Protein AF-A0A968BYJ9-F1 (afdb_monomer_lite)

Seque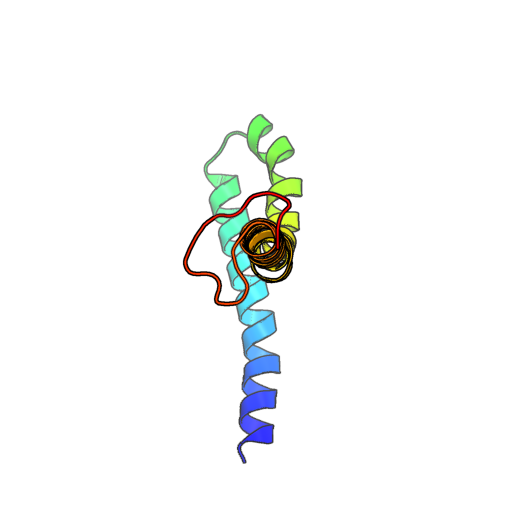nce (82 aa):
MERLLTALVVIVGVPAATVAYVAAVEWLMKRISYGLASKIRPWLWLAPALLLLAFYLIYPSFNTARISFMDADSTEYVGLDN

Radius of gyration: 20.76 Å; chains: 1; bounding box: 48×26×51 Å

Secondary structure (DSSP, 8-state):
-HHHHHHHHHHHHHHHHHHHHHHHHHHHHTTS-HHHHHHHHHHHHHHHHHHHHIIIIIHHHHHHHHHTTB-TTSSSB-TT--

Structure (mmCIF, N/CA/C/O backbone):
data_AF-A0A968BYJ9-F1
#
_entry.id   AF-A0A968BYJ9-F1
#
loop_
_atom_site.group_PDB
_atom_site.id
_atom_site.type_symbol
_atom_site.label_atom_id
_atom_site.label_alt_id
_atom_site.label_comp_id
_atom_site.label_asym_id
_atom_site.label_entity_id
_atom_site.label_seq_id
_atom_site.pdbx_PDB_ins_code
_atom_site.Cartn_x
_atom_site.Cartn_y
_atom_site.Cartn_z
_atom_site.occupancy
_atom_site.B_iso_or_equiv
_atom_sit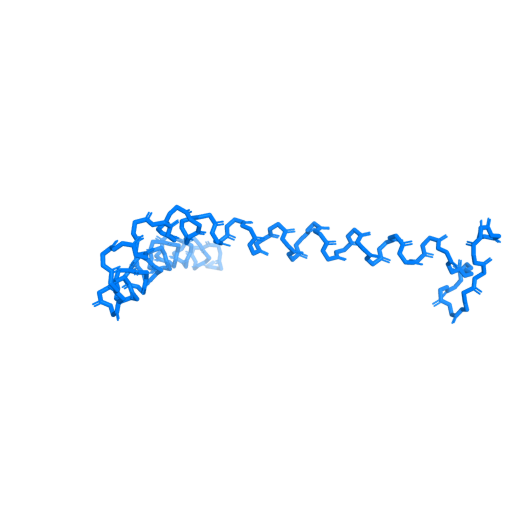e.auth_seq_id
_atom_site.auth_comp_id
_atom_site.au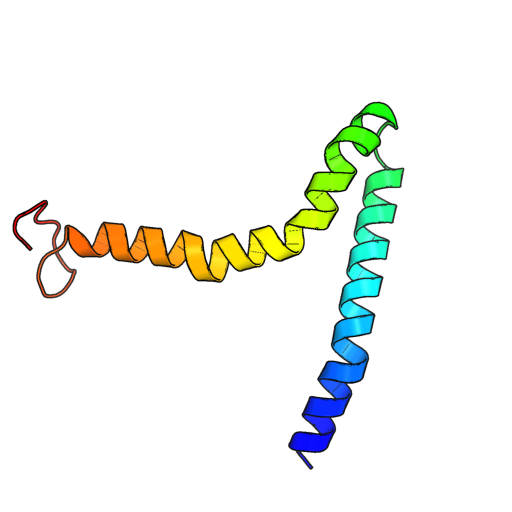th_asym_id
_atom_site.auth_atom_id
_atom_site.pdbx_PDB_model_num
ATOM 1 N N . MET A 1 1 ? -23.850 -17.968 -16.025 1.00 73.44 1 MET A N 1
ATOM 2 C CA . MET A 1 1 ? -23.617 -18.194 -14.580 1.00 73.44 1 MET A CA 1
ATOM 3 C C . MET A 1 1 ? -22.341 -17.525 -14.077 1.00 73.44 1 MET A C 1
ATOM 5 O O . MET A 1 1 ? -22.391 -16.933 -13.010 1.00 73.44 1 MET A O 1
ATOM 9 N N . GLU A 1 2 ? -21.247 -17.517 -14.846 1.00 89.56 2 GLU A N 1
ATOM 10 C CA . GLU A 1 2 ? -19.963 -16.918 -14.425 1.00 89.56 2 GLU A CA 1
ATOM 11 C C . GLU A 1 2 ? -20.061 -15.453 -13.974 1.00 89.56 2 GLU A C 1
ATOM 13 O O . GLU A 1 2 ? -19.599 -15.122 -12.892 1.00 89.56 2 GLU A O 1
ATOM 18 N N . ARG A 1 3 ? -20.767 -14.590 -14.719 1.00 94.69 3 ARG A N 1
ATOM 19 C CA . ARG A 1 3 ? -20.950 -13.174 -14.337 1.00 94.69 3 ARG A CA 1
ATOM 20 C C . ARG A 1 3 ? -21.648 -12.978 -12.986 1.00 94.69 3 ARG A C 1
ATOM 22 O O . ARG A 1 3 ? -21.298 -12.059 -12.255 1.00 94.69 3 ARG A O 1
ATOM 29 N N . LEU A 1 4 ? -22.624 -13.829 -12.656 1.00 94.44 4 LEU A N 1
ATOM 30 C CA . LEU A 1 4 ? -23.342 -13.764 -11.376 1.00 94.44 4 LEU A CA 1
ATOM 31 C C . LEU A 1 4 ? -22.445 -14.216 -10.224 1.00 94.44 4 LEU A C 1
ATOM 33 O O . LEU A 1 4 ? -22.473 -13.615 -9.155 1.00 94.44 4 LEU A O 1
ATOM 37 N N . LEU A 1 5 ? -21.614 -15.233 -10.465 1.00 94.19 5 LEU A N 1
ATOM 38 C CA . LEU A 1 5 ? -20.628 -15.697 -9.499 1.00 94.19 5 LEU A CA 1
ATOM 39 C C . LEU A 1 5 ? -19.562 -14.624 -9.253 1.00 94.19 5 LEU A C 1
ATOM 41 O O . LEU A 1 5 ? -19.308 -14.294 -8.100 1.00 94.19 5 LEU A O 1
ATOM 45 N N . THR A 1 6 ? -19.006 -14.008 -10.302 1.00 94.75 6 THR A N 1
ATOM 46 C CA . THR A 1 6 ? -18.063 -12.886 -10.161 1.00 94.75 6 THR A CA 1
ATOM 47 C C . THR A 1 6 ? -18.691 -11.716 -9.409 1.00 94.75 6 THR A C 1
ATOM 49 O O . THR A 1 6 ? -18.067 -11.174 -8.501 1.00 94.75 6 THR A O 1
ATOM 52 N N . ALA A 1 7 ? -19.930 -11.343 -9.740 1.00 94.94 7 ALA A N 1
ATOM 53 C CA . ALA A 1 7 ? -20.633 -10.274 -9.038 1.00 94.94 7 ALA A CA 1
ATOM 54 C C . ALA A 1 7 ? -20.793 -10.595 -7.546 1.00 94.94 7 ALA A C 1
ATOM 56 O O . ALA A 1 7 ? -20.469 -9.759 -6.710 1.00 94.94 7 ALA A O 1
ATOM 57 N N . LEU A 1 8 ? -21.212 -11.816 -7.203 1.00 96.75 8 LEU A N 1
ATOM 58 C CA . LEU A 1 8 ? -21.347 -12.253 -5.813 1.00 96.75 8 LEU A CA 1
ATOM 59 C C . LEU A 1 8 ? -19.998 -12.243 -5.081 1.00 96.75 8 LEU A C 1
ATOM 61 O O . LEU A 1 8 ? -19.913 -11.742 -3.961 1.00 96.75 8 LEU A O 1
ATOM 65 N N . VAL A 1 9 ? -18.934 -12.724 -5.731 1.00 96.62 9 VAL A N 1
ATOM 66 C CA . VAL A 1 9 ? -17.568 -12.697 -5.188 1.00 96.62 9 VAL A CA 1
ATOM 67 C C . VAL A 1 9 ? -17.117 -11.270 -4.904 1.00 96.62 9 VAL A C 1
ATOM 69 O O . VAL A 1 9 ? -16.546 -11.027 -3.850 1.00 96.62 9 VAL A O 1
ATOM 72 N N . VAL A 1 10 ? -17.384 -10.313 -5.790 1.00 96.62 10 VAL A N 1
ATOM 73 C CA . VAL A 1 10 ? -17.005 -8.910 -5.562 1.00 96.62 10 VAL A CA 1
ATOM 74 C C . VAL A 1 10 ? -17.856 -8.290 -4.454 1.00 96.62 10 VAL A C 1
ATOM 76 O O . VAL A 1 10 ? -17.311 -7.675 -3.538 1.00 96.62 10 VAL A O 1
ATOM 79 N N . ILE A 1 11 ? -19.175 -8.491 -4.503 1.00 97.50 11 ILE A N 1
ATOM 80 C CA . ILE A 1 11 ? -20.134 -7.928 -3.543 1.00 97.50 11 ILE A CA 1
ATOM 81 C C . ILE A 1 11 ? -19.847 -8.408 -2.121 1.00 97.50 11 ILE A C 1
ATOM 83 O O . ILE A 1 11 ? -20.000 -7.631 -1.188 1.00 97.50 11 ILE A O 1
ATOM 87 N N . VAL A 1 12 ? -19.429 -9.661 -1.938 1.00 97.62 12 VAL A N 1
ATOM 88 C CA . VAL A 1 12 ? -19.133 -10.217 -0.608 1.00 97.62 12 VAL A CA 1
ATOM 89 C C . VAL A 1 12 ? -17.652 -10.080 -0.262 1.00 97.62 12 VAL A C 1
ATOM 91 O O . VAL A 1 12 ? -17.301 -9.710 0.857 1.00 97.62 12 VAL A O 1
ATOM 94 N N . GLY A 1 13 ? -16.771 -10.349 -1.221 1.00 97.50 13 GLY A N 1
ATOM 95 C CA . GLY A 1 13 ? -15.328 -10.394 -1.021 1.00 97.50 13 GLY A CA 1
ATOM 96 C C . GLY A 1 13 ? -14.718 -9.031 -0.727 1.00 97.50 13 GLY A C 1
ATOM 97 O O . GLY A 1 13 ? -13.874 -8.941 0.160 1.00 97.50 13 GLY A O 1
ATOM 98 N N . VAL A 1 14 ? -15.160 -7.959 -1.395 1.00 95.94 14 VAL A N 1
ATOM 99 C CA . VAL A 1 14 ? -14.622 -6.610 -1.138 1.00 95.94 14 VAL A CA 1
ATOM 100 C C . VAL A 1 14 ? -14.984 -6.121 0.276 1.00 95.94 14 VAL A C 1
ATOM 102 O O . VAL A 1 14 ? -14.072 -5.701 1.001 1.00 95.94 14 VAL A O 1
ATOM 105 N N . PRO A 1 15 ? -16.246 -6.222 0.742 1.00 97.81 15 PRO A N 1
ATOM 106 C CA . PRO A 1 15 ? -16.585 -5.924 2.133 1.00 97.81 15 PRO A CA 1
ATOM 107 C C . PRO A 1 15 ? -15.878 -6.835 3.137 1.00 97.81 15 PRO A C 1
ATOM 109 O O . PRO A 1 15 ? -15.353 -6.355 4.138 1.00 97.81 15 PRO A O 1
ATOM 112 N N . ALA A 1 16 ? -15.804 -8.142 2.870 1.00 98.12 16 ALA A N 1
ATOM 113 C CA . ALA A 1 16 ? -15.112 -9.070 3.761 1.00 98.12 16 ALA A CA 1
ATOM 114 C C . ALA A 1 16 ? -13.622 -8.720 3.900 1.00 98.12 16 ALA A C 1
ATOM 116 O O . ALA A 1 16 ? -13.095 -8.696 5.011 1.00 98.12 16 ALA A O 1
ATOM 117 N N . ALA A 1 17 ? -12.955 -8.385 2.792 1.00 97.00 17 ALA A N 1
ATOM 118 C CA . ALA A 1 17 ? -11.556 -7.972 2.788 1.00 97.00 17 ALA A CA 1
ATOM 119 C C . ALA A 1 17 ? -11.340 -6.654 3.542 1.00 97.00 17 ALA A C 1
ATOM 121 O O . ALA A 1 17 ? -10.398 -6.545 4.325 1.00 97.00 17 ALA A O 1
ATOM 122 N N . THR A 1 18 ? -12.222 -5.667 3.358 1.00 96.19 18 THR A N 1
ATOM 123 C CA . THR A 1 18 ? -12.135 -4.393 4.093 1.00 96.19 18 THR A CA 1
ATOM 124 C C . THR A 1 18 ? -12.368 -4.587 5.588 1.00 96.19 18 THR A C 1
ATOM 126 O O . THR A 1 18 ? -11.582 -4.078 6.384 1.00 96.19 18 THR A O 1
ATOM 129 N N . VAL A 1 19 ? -13.360 -5.383 5.995 1.00 98.06 19 VAL A N 1
ATOM 130 C CA . VAL A 1 19 ? -13.587 -5.717 7.412 1.00 98.06 19 VAL A CA 1
ATOM 131 C C . VAL A 1 19 ? -12.391 -6.461 8.007 1.00 98.06 19 VAL A C 1
ATOM 133 O O . VAL A 1 19 ? -11.914 -6.085 9.077 1.00 98.06 19 VAL A O 1
ATOM 136 N N . ALA A 1 20 ? -11.867 -7.476 7.314 1.00 98.00 20 ALA A N 1
ATOM 137 C CA . ALA A 1 20 ? -10.693 -8.221 7.763 1.00 98.00 20 ALA A CA 1
ATOM 138 C C . ALA A 1 20 ? -9.472 -7.305 7.930 1.00 98.00 20 ALA A C 1
ATOM 140 O O . ALA A 1 20 ? -8.753 -7.402 8.926 1.00 98.00 20 ALA A O 1
ATOM 141 N N . TYR A 1 21 ? -9.271 -6.377 6.992 1.00 97.62 21 TYR A N 1
ATOM 142 C CA . TYR A 1 21 ? -8.201 -5.392 7.053 1.00 97.62 21 TYR A CA 1
ATOM 143 C C . TYR A 1 21 ? -8.343 -4.458 8.263 1.00 97.62 21 TYR A C 1
ATOM 145 O O . TYR A 1 21 ? -7.396 -4.310 9.036 1.00 97.62 21 TYR A O 1
ATOM 153 N N . VAL A 1 22 ? -9.529 -3.876 8.478 1.00 97.12 22 VAL A N 1
ATOM 154 C CA . VAL A 1 22 ? -9.791 -3.003 9.636 1.00 97.12 22 VAL A CA 1
ATOM 155 C C . VAL A 1 22 ? -9.586 -3.764 10.943 1.00 97.12 22 VAL A C 1
ATOM 157 O O . VAL A 1 22 ? -8.887 -3.276 11.830 1.00 97.12 22 VAL A O 1
ATOM 160 N N . ALA A 1 23 ? -10.113 -4.985 11.044 1.00 97.69 23 ALA A N 1
ATOM 161 C CA . ALA A 1 23 ? -9.940 -5.827 12.222 1.00 97.69 23 ALA A CA 1
ATOM 162 C C . ALA A 1 23 ? -8.457 -6.132 12.498 1.00 97.69 23 ALA A C 1
ATOM 164 O O . ALA A 1 23 ? -8.016 -6.057 13.647 1.00 97.69 23 ALA A O 1
ATOM 165 N N . ALA A 1 24 ? -7.670 -6.420 11.456 1.00 96.62 24 ALA A N 1
ATOM 166 C CA . ALA A 1 24 ? -6.231 -6.640 11.575 1.00 96.62 24 ALA A CA 1
ATOM 167 C C . ALA A 1 24 ? -5.489 -5.376 12.039 1.00 96.62 24 ALA A C 1
ATOM 169 O O . ALA A 1 24 ? -4.641 -5.452 12.933 1.00 96.62 24 ALA A O 1
ATOM 170 N N . VAL A 1 25 ? -5.832 -4.208 11.484 1.00 96.06 25 VAL A N 1
ATOM 171 C CA . VAL A 1 25 ? -5.260 -2.916 11.894 1.00 96.06 25 VAL A CA 1
ATOM 172 C C . VAL A 1 25 ? -5.589 -2.621 13.354 1.00 96.06 25 VAL A C 1
ATOM 174 O O . VAL A 1 25 ? -4.687 -2.311 14.129 1.00 96.06 25 VAL A O 1
ATOM 177 N N . GLU A 1 26 ? -6.847 -2.753 13.769 1.00 95.88 26 GLU A N 1
ATOM 178 C CA . GLU A 1 26 ? -7.243 -2.523 15.161 1.00 95.88 26 GLU A CA 1
ATOM 179 C C . GLU A 1 26 ? -6.557 -3.487 16.127 1.00 95.88 26 GLU A C 1
ATOM 181 O O . GLU A 1 26 ? -6.084 -3.075 17.189 1.00 95.88 26 GLU A O 1
ATOM 186 N N . TRP A 1 27 ? -6.473 -4.765 15.759 1.00 96.31 27 TRP A N 1
ATOM 187 C CA . TRP A 1 27 ? -5.754 -5.768 16.534 1.00 96.31 27 TRP A CA 1
ATOM 188 C C . TRP A 1 27 ? -4.275 -5.408 16.698 1.00 96.31 27 TRP A C 1
ATOM 190 O O . TRP A 1 27 ? -3.742 -5.519 17.803 1.00 96.31 27 TRP A O 1
ATOM 200 N N . LEU A 1 28 ? -3.627 -4.911 15.641 1.00 94.94 28 LEU A N 1
ATOM 201 C CA . LEU A 1 28 ? -2.246 -4.437 15.700 1.00 94.94 28 LEU A CA 1
ATOM 202 C C . LEU A 1 28 ? -2.121 -3.203 16.604 1.00 94.94 28 LEU A C 1
ATOM 204 O O . LEU A 1 28 ? -1.213 -3.136 17.432 1.00 94.94 28 LEU A O 1
ATOM 208 N N . MET A 1 29 ? -3.054 -2.252 16.498 1.00 94.00 29 MET A N 1
ATOM 209 C CA . MET A 1 29 ? -3.060 -1.036 17.321 1.00 94.00 29 MET A CA 1
ATOM 210 C C . MET A 1 29 ? -3.207 -1.332 18.812 1.00 94.00 29 MET A C 1
ATOM 212 O O . MET A 1 29 ? -2.624 -0.623 19.626 1.00 94.00 29 MET A O 1
ATOM 216 N N . LYS A 1 30 ? -3.927 -2.394 19.183 1.00 94.38 30 LYS A N 1
ATOM 217 C CA . LYS A 1 30 ? -4.072 -2.815 20.587 1.00 94.38 30 LYS A CA 1
ATOM 218 C C . LYS A 1 30 ? -2.774 -3.359 21.199 1.00 94.38 30 LYS A C 1
ATOM 220 O O . LYS A 1 30 ? -2.680 -3.441 22.418 1.00 94.38 30 LYS A O 1
ATOM 225 N N . ARG A 1 31 ? -1.784 -3.741 20.383 1.00 94.56 31 ARG A N 1
ATOM 226 C CA . ARG A 1 31 ? -0.514 -4.339 20.842 1.00 94.56 31 ARG A CA 1
ATOM 227 C C . ARG A 1 31 ? 0.597 -3.326 21.100 1.00 94.56 31 ARG A C 1
ATOM 229 O O . ARG A 1 31 ? 1.643 -3.702 21.619 1.00 94.56 31 ARG A O 1
ATOM 236 N N . ILE A 1 32 ? 0.400 -2.070 20.718 1.00 94.19 32 ILE A N 1
ATOM 237 C CA . ILE A 1 32 ? 1.427 -1.029 20.785 1.00 94.19 32 ILE A CA 1
ATOM 238 C C . ILE A 1 32 ? 0.989 0.124 21.688 1.00 94.19 32 ILE A C 1
ATOM 240 O O . ILE A 1 32 ? -0.194 0.311 21.963 1.00 94.19 32 ILE A O 1
ATOM 244 N N . SER A 1 33 ? 1.953 0.919 22.156 1.00 94.50 33 SER A N 1
ATOM 245 C CA . SER A 1 33 ? 1.668 2.066 23.017 1.00 94.50 33 SER A CA 1
ATOM 246 C C . SER A 1 33 ? 0.854 3.138 22.285 1.00 94.50 33 SER A C 1
ATOM 248 O O . SER A 1 33 ? 1.022 3.368 21.085 1.00 94.50 33 SER A O 1
ATOM 250 N N . TYR A 1 34 ? -0.000 3.845 23.029 1.00 90.81 34 TYR A N 1
ATOM 251 C CA . TYR A 1 34 ? -0.884 4.885 22.491 1.00 90.81 34 TYR A CA 1
ATOM 252 C C . TYR A 1 34 ? -0.131 5.960 21.684 1.00 90.81 34 TYR A C 1
ATOM 254 O O . TYR A 1 34 ? -0.579 6.372 20.613 1.00 90.81 34 TYR A O 1
ATOM 262 N N . GLY A 1 35 ? 1.050 6.371 22.161 1.00 93.19 35 GLY A N 1
ATOM 263 C CA . GLY A 1 35 ? 1.878 7.370 21.484 1.00 93.19 35 GLY A CA 1
ATOM 264 C C . GLY A 1 35 ? 2.359 6.924 20.100 1.00 93.19 35 GLY A C 1
ATOM 265 O O . GLY A 1 35 ? 2.375 7.732 19.171 1.00 93.19 35 GLY A O 1
ATOM 266 N N . LEU A 1 36 ? 2.708 5.643 19.936 1.00 92.50 36 LEU A N 1
ATOM 267 C CA . LEU A 1 36 ? 3.091 5.091 18.636 1.00 92.50 36 LEU A CA 1
ATOM 268 C C . LEU A 1 36 ? 1.860 4.846 17.756 1.00 92.50 36 LEU A C 1
ATOM 270 O O . LEU A 1 36 ? 1.877 5.215 16.583 1.00 92.50 36 LEU A O 1
ATOM 274 N N . ALA A 1 37 ? 0.781 4.303 18.330 1.00 93.75 37 ALA A N 1
ATOM 275 C CA . ALA A 1 37 ? -0.473 4.038 17.624 1.00 93.75 37 ALA A CA 1
ATOM 276 C C . ALA A 1 37 ? -1.030 5.295 16.942 1.00 93.75 37 ALA A C 1
ATOM 278 O O . ALA A 1 37 ? -1.411 5.242 15.774 1.00 93.75 37 ALA A O 1
ATOM 279 N N . SER A 1 38 ? -1.016 6.435 17.639 1.00 93.50 38 SER A N 1
ATOM 280 C CA . SER A 1 38 ? -1.470 7.719 17.091 1.00 93.50 38 SER A CA 1
ATOM 281 C C . SER A 1 38 ? -0.671 8.142 15.848 1.00 93.50 38 SER A C 1
ATOM 283 O O . SER A 1 38 ? -1.251 8.575 14.854 1.00 93.50 38 SER A O 1
ATOM 285 N N . LYS A 1 39 ? 0.654 7.935 15.857 1.00 95.62 39 LYS A N 1
ATOM 286 C CA . LYS A 1 39 ? 1.534 8.303 14.737 1.00 95.62 39 LYS A CA 1
ATOM 287 C C . LYS A 1 39 ? 1.398 7.371 13.535 1.00 95.62 39 LYS A C 1
ATOM 289 O O . LYS A 1 39 ? 1.472 7.842 12.405 1.00 95.62 39 LYS A O 1
ATOM 294 N N . ILE A 1 40 ? 1.220 6.066 13.756 1.00 95.69 40 ILE A N 1
ATOM 295 C CA . ILE A 1 40 ? 1.227 5.073 12.666 1.00 95.69 40 ILE A CA 1
ATOM 296 C C . ILE A 1 40 ? -0.153 4.788 12.071 1.00 95.69 40 ILE A C 1
ATOM 298 O O . ILE A 1 40 ? -0.239 4.332 10.933 1.00 95.69 40 ILE A O 1
ATOM 302 N N . ARG A 1 41 ? -1.235 5.081 12.802 1.00 94.56 41 ARG A N 1
ATOM 303 C CA . ARG A 1 41 ? -2.615 4.915 12.326 1.00 94.56 41 ARG A CA 1
ATOM 304 C C . ARG A 1 41 ? -2.864 5.509 10.927 1.00 94.56 41 ARG A C 1
ATOM 306 O O . ARG A 1 41 ? -3.398 4.768 10.105 1.00 94.56 41 ARG A O 1
ATOM 313 N N . PRO A 1 42 ? -2.498 6.769 10.606 1.00 95.69 42 PRO A N 1
ATOM 314 C CA . PRO A 1 42 ? -2.726 7.310 9.262 1.00 95.69 42 PRO A CA 1
ATOM 315 C C . PRO A 1 42 ? -1.974 6.529 8.175 1.00 95.69 42 PRO A C 1
ATOM 317 O O . PRO A 1 42 ? -2.530 6.273 7.113 1.00 95.69 42 PRO A O 1
ATOM 320 N N . TRP A 1 43 ? -0.745 6.085 8.453 1.00 96.75 43 TRP A N 1
ATOM 321 C CA . TRP A 1 43 ? 0.057 5.310 7.504 1.00 96.75 43 TRP A CA 1
ATOM 322 C C . TRP A 1 43 ? -0.531 3.933 7.222 1.00 96.75 43 TRP A C 1
ATOM 324 O O . TRP A 1 43 ? -0.495 3.487 6.079 1.00 96.75 43 TRP A O 1
ATOM 334 N N . LEU A 1 44 ? -1.109 3.279 8.234 1.00 95.94 44 LEU A N 1
ATOM 335 C CA . LEU A 1 44 ? -1.815 2.021 8.024 1.00 95.94 44 LEU A CA 1
ATOM 336 C C . LEU A 1 44 ? -2.998 2.233 7.087 1.00 95.94 44 LEU A C 1
ATOM 338 O O . LEU A 1 44 ? -3.042 1.574 6.063 1.00 95.94 44 LEU A O 1
ATOM 342 N N . TRP A 1 45 ? -3.862 3.222 7.322 1.00 95.25 45 TRP A N 1
ATOM 343 C CA . TRP A 1 45 ? -4.981 3.501 6.409 1.00 95.25 45 TRP A CA 1
ATOM 344 C C . TRP A 1 45 ? -4.561 3.756 4.955 1.00 95.25 45 TRP A C 1
ATOM 346 O O . TRP A 1 45 ? -5.290 3.391 4.036 1.00 95.25 45 TRP A O 1
ATOM 356 N N . LEU A 1 46 ? -3.380 4.338 4.739 1.00 96.56 46 LEU A N 1
ATOM 357 C CA . LEU A 1 46 ? -2.814 4.542 3.405 1.00 96.56 46 LEU A CA 1
ATOM 358 C C . LEU A 1 46 ? -2.162 3.282 2.818 1.00 96.56 46 LEU A C 1
ATOM 360 O O . LEU A 1 46 ? -2.003 3.194 1.601 1.00 96.56 46 LEU A O 1
ATOM 364 N N . ALA A 1 47 ? -1.792 2.301 3.641 1.00 96.94 47 ALA A N 1
ATOM 365 C CA . ALA A 1 47 ? -1.010 1.141 3.228 1.00 96.94 47 ALA A CA 1
ATOM 366 C C . ALA A 1 47 ? -1.616 0.358 2.049 1.00 96.94 47 ALA A C 1
ATOM 368 O O . ALA A 1 47 ? -0.856 0.053 1.135 1.00 96.94 47 ALA A O 1
ATOM 369 N N . PRO A 1 48 ? -2.933 0.063 1.972 1.00 96.12 48 PRO A N 1
ATOM 370 C CA . PRO A 1 48 ? -3.491 -0.654 0.824 1.00 96.12 48 PRO A CA 1
ATOM 371 C C . PRO A 1 48 ? -3.290 0.105 -0.492 1.00 96.12 48 PRO A C 1
ATOM 373 O O . PRO A 1 48 ? -2.888 -0.480 -1.496 1.00 96.12 48 PRO A O 1
ATOM 376 N N . ALA A 1 49 ? -3.507 1.422 -0.477 1.00 96.69 49 ALA A N 1
ATOM 377 C CA . ALA A 1 49 ? -3.296 2.268 -1.645 1.00 96.69 49 ALA A CA 1
ATOM 378 C C . ALA A 1 49 ? -1.808 2.352 -2.012 1.00 96.69 49 ALA A C 1
ATOM 380 O O . ALA A 1 49 ? -1.459 2.220 -3.182 1.00 96.69 49 ALA A O 1
ATOM 381 N N . LEU A 1 50 ? -0.928 2.507 -1.019 1.00 97.88 50 LEU A N 1
ATOM 382 C CA . LEU A 1 50 ? 0.521 2.536 -1.230 1.00 97.88 50 LEU A CA 1
ATOM 383 C C . LEU A 1 50 ? 1.061 1.201 -1.755 1.00 97.88 50 LEU A C 1
ATOM 385 O O . LEU A 1 50 ? 1.961 1.210 -2.586 1.00 97.88 50 LEU A O 1
ATOM 389 N N . LEU A 1 51 ? 0.505 0.066 -1.326 1.00 97.88 51 LEU A N 1
ATOM 390 C CA . LEU A 1 51 ? 0.865 -1.256 -1.844 1.00 97.88 51 LEU A CA 1
ATOM 391 C C . LEU A 1 51 ? 0.474 -1.405 -3.316 1.00 97.88 51 LEU A C 1
ATOM 393 O O . LEU A 1 51 ? 1.292 -1.846 -4.122 1.00 97.88 51 LEU A O 1
ATOM 397 N N . LEU A 1 52 ? -0.745 -1.000 -3.683 1.00 97.62 52 LEU A N 1
ATOM 398 C CA . LEU A 1 52 ? -1.180 -1.009 -5.081 1.00 97.62 52 LEU A CA 1
ATOM 399 C C . LEU A 1 52 ? -0.334 -0.061 -5.933 1.00 97.62 52 LEU A C 1
ATOM 401 O O . LEU A 1 52 ? 0.100 -0.442 -7.016 1.00 97.62 52 LEU A O 1
ATOM 405 N N . LEU A 1 53 ? -0.051 1.142 -5.430 1.00 98.31 53 LEU A N 1
ATOM 406 C CA . LEU A 1 53 ? 0.829 2.105 -6.087 1.00 98.31 53 LEU A CA 1
ATOM 407 C C . LEU A 1 53 ? 2.233 1.520 -6.284 1.00 98.31 53 LEU A C 1
ATOM 409 O O . LEU A 1 53 ? 2.803 1.617 -7.369 1.00 98.31 53 LEU A O 1
ATOM 413 N N . ALA A 1 54 ? 2.781 0.877 -5.255 1.00 98.31 54 ALA A N 1
ATOM 414 C CA . ALA A 1 54 ? 4.090 0.253 -5.326 1.00 98.31 54 ALA A CA 1
ATOM 415 C C . ALA A 1 54 ? 4.133 -0.848 -6.393 1.00 98.31 54 ALA A C 1
ATOM 417 O O . ALA A 1 54 ? 5.058 -0.880 -7.200 1.00 98.31 54 ALA A O 1
ATOM 418 N N . PHE A 1 55 ? 3.117 -1.710 -6.426 1.00 98.31 55 PHE A N 1
ATOM 419 C CA . PHE A 1 55 ? 3.065 -2.859 -7.325 1.00 98.31 55 PHE A CA 1
ATOM 420 C C . PHE A 1 55 ? 2.764 -2.477 -8.780 1.00 98.31 55 PHE A C 1
ATOM 422 O O . PHE A 1 55 ? 3.449 -2.934 -9.689 1.00 98.31 55 PHE A O 1
ATOM 429 N N . TYR A 1 56 ? 1.753 -1.638 -9.008 1.00 97.88 56 TYR A N 1
ATOM 430 C CA . TYR A 1 56 ? 1.265 -1.325 -10.355 1.00 97.88 56 TYR A CA 1
ATOM 431 C C . TYR A 1 56 ? 1.923 -0.106 -10.991 1.00 97.88 56 TYR A C 1
ATOM 433 O O . TYR A 1 56 ? 1.821 0.053 -12.205 1.00 97.88 56 TYR A O 1
ATOM 441 N N . LEU A 1 57 ? 2.579 0.755 -10.209 1.00 97.75 57 LEU A N 1
ATOM 442 C CA . LEU A 1 57 ? 3.219 1.957 -10.740 1.00 97.75 57 LEU A CA 1
ATOM 443 C C . LEU A 1 57 ? 4.712 1.986 -10.448 1.00 97.75 57 LEU A C 1
ATOM 445 O O . LEU A 1 57 ? 5.507 2.023 -11.380 1.00 97.75 57 LEU A O 1
ATOM 449 N N . ILE A 1 58 ? 5.108 1.969 -9.177 1.00 98.31 58 ILE A N 1
ATOM 450 C CA . ILE A 1 58 ? 6.506 2.225 -8.802 1.00 98.31 58 ILE A CA 1
ATOM 451 C C . ILE A 1 58 ? 7.417 1.108 -9.323 1.00 98.31 58 ILE A C 1
ATOM 453 O O . ILE A 1 58 ? 8.395 1.395 -10.009 1.00 98.31 58 ILE A O 1
ATOM 457 N N . TYR A 1 59 ? 7.073 -0.155 -9.060 1.00 98.00 59 TYR A N 1
ATOM 458 C CA . TYR A 1 59 ? 7.826 -1.316 -9.534 1.00 98.00 59 TYR A CA 1
ATOM 459 C C . TYR A 1 59 ? 7.999 -1.331 -11.064 1.00 98.00 59 TYR A C 1
ATOM 461 O O . TYR A 1 59 ? 9.149 -1.340 -11.515 1.00 98.00 59 TYR A O 1
ATOM 469 N N . PRO A 1 60 ? 6.929 -1.266 -11.885 1.00 98.19 60 PRO A N 1
ATOM 470 C CA . PRO A 1 60 ? 7.098 -1.253 -13.331 1.00 98.19 60 PRO A CA 1
ATOM 471 C C . PRO A 1 60 ? 7.804 0.011 -13.820 1.00 98.19 60 PRO A C 1
ATOM 473 O O . PRO A 1 60 ? 8.579 -0.086 -14.759 1.00 98.19 60 PRO A O 1
ATOM 476 N N . SER A 1 61 ? 7.631 1.168 -13.171 1.00 98.38 61 SER A N 1
ATOM 477 C CA . SER A 1 61 ? 8.359 2.388 -13.554 1.00 98.38 61 SER A CA 1
ATOM 478 C C . SER A 1 61 ? 9.868 2.229 -13.379 1.00 98.38 61 SER A C 1
ATOM 480 O O . SER A 1 61 ? 10.620 2.595 -14.278 1.00 98.38 61 SER A O 1
ATOM 482 N N . PHE A 1 62 ? 10.326 1.645 -12.267 1.00 98.25 62 PHE A N 1
ATOM 483 C CA . PHE A 1 62 ? 11.749 1.341 -12.082 1.00 98.25 62 PHE A CA 1
ATOM 484 C C . PHE A 1 62 ? 12.245 0.291 -13.075 1.00 98.25 62 PHE A C 1
ATOM 486 O O . PHE A 1 62 ? 13.360 0.411 -13.579 1.00 98.25 62 PHE A O 1
ATOM 493 N N . ASN A 1 63 ? 11.428 -0.718 -13.378 1.00 96.94 63 ASN A N 1
ATOM 494 C CA . ASN A 1 63 ? 11.784 -1.723 -14.373 1.00 96.94 63 ASN A CA 1
ATOM 495 C C . ASN A 1 63 ? 11.933 -1.103 -15.771 1.00 96.94 63 ASN A C 1
ATOM 497 O O . ASN A 1 63 ? 12.931 -1.348 -16.440 1.00 96.94 63 ASN A O 1
ATOM 501 N N . THR A 1 64 ? 10.995 -0.248 -16.176 1.00 96.31 64 THR A N 1
ATOM 502 C CA . THR A 1 64 ? 11.072 0.509 -17.430 1.00 96.31 64 THR A CA 1
ATOM 503 C C . THR A 1 64 ? 12.287 1.424 -17.437 1.00 96.31 64 THR A C 1
ATOM 505 O O . THR A 1 64 ? 13.045 1.396 -18.396 1.00 96.31 64 THR A O 1
ATOM 508 N N . ALA A 1 65 ? 12.529 2.167 -16.352 1.00 96.38 65 ALA A N 1
ATOM 509 C CA . ALA A 1 65 ? 13.706 3.021 -16.237 1.00 96.38 65 ALA A CA 1
ATOM 510 C C . ALA A 1 65 ? 15.004 2.221 -16.403 1.00 96.38 65 ALA A C 1
ATOM 512 O O . ALA A 1 65 ? 15.890 2.668 -17.115 1.00 96.38 65 ALA A O 1
ATOM 513 N N . ARG A 1 66 ? 15.109 1.024 -15.805 1.00 95.81 66 ARG A N 1
ATOM 514 C CA . ARG A 1 66 ? 16.254 0.119 -15.996 1.00 95.81 66 ARG A CA 1
ATOM 515 C C . ARG A 1 66 ? 16.389 -0.321 -17.454 1.00 95.81 66 ARG A C 1
ATOM 517 O O . ARG A 1 66 ? 17.486 -0.244 -17.993 1.00 95.81 66 ARG A O 1
ATOM 524 N N . ILE A 1 67 ? 15.298 -0.791 -18.060 1.00 96.12 67 ILE A N 1
ATOM 525 C CA . ILE A 1 67 ? 15.273 -1.267 -19.452 1.00 96.12 67 ILE A CA 1
ATOM 526 C C . ILE A 1 67 ? 15.670 -0.152 -20.427 1.00 96.12 67 ILE A C 1
ATOM 528 O O . ILE A 1 67 ? 16.351 -0.426 -21.405 1.00 96.12 67 ILE A O 1
ATOM 532 N N . SER A 1 68 ? 15.336 1.111 -20.143 1.00 95.31 68 SER A N 1
ATOM 533 C CA . SER A 1 68 ? 15.731 2.243 -20.991 1.00 95.31 68 SER A CA 1
ATOM 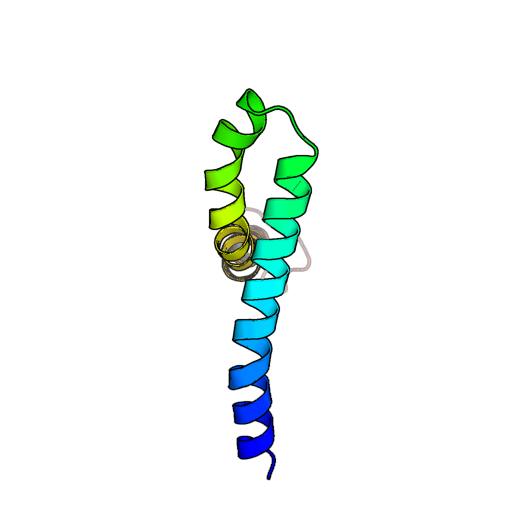534 C C . SER A 1 68 ? 17.245 2.424 -21.140 1.00 95.31 68 SER A C 1
ATOM 536 O O . SER A 1 68 ? 17.653 3.067 -22.100 1.00 95.31 68 SER A O 1
ATOM 538 N N . PHE A 1 69 ? 18.064 1.854 -20.250 1.00 97.19 69 PHE A N 1
ATOM 539 C CA . PHE A 1 69 ? 19.529 1.870 -20.361 1.00 97.19 69 PHE A CA 1
ATOM 540 C C . PHE A 1 69 ? 20.124 0.544 -20.877 1.00 97.19 69 PHE A C 1
ATOM 542 O O . PHE A 1 69 ? 21.336 0.327 -20.778 1.00 97.19 69 PHE A O 1
ATOM 549 N N . MET A 1 70 ? 19.287 -0.383 -21.346 1.00 97.12 70 MET A N 1
ATOM 550 C CA . MET A 1 70 ? 19.709 -1.658 -21.936 1.00 97.12 70 MET A CA 1
ATOM 551 C C . MET A 1 70 ? 19.702 -1.588 -23.465 1.00 97.12 70 MET A C 1
ATOM 553 O O . MET A 1 70 ? 19.166 -0.640 -24.020 1.00 97.12 70 MET A O 1
ATOM 557 N N . ASP A 1 71 ? 20.326 -2.559 -24.129 1.00 95.31 71 ASP A N 1
ATOM 558 C CA . ASP A 1 71 ? 20.261 -2.734 -25.585 1.00 95.31 71 ASP A CA 1
ATOM 559 C C . ASP A 1 71 ? 18.833 -3.060 -26.078 1.00 95.31 71 ASP A C 1
ATOM 561 O O . ASP A 1 71 ? 17.915 -3.317 -25.292 1.00 95.31 71 ASP A O 1
ATOM 565 N N . ALA A 1 72 ? 18.644 -3.086 -27.403 1.00 92.31 72 ALA A N 1
ATOM 566 C CA . ALA A 1 72 ? 17.337 -3.273 -28.045 1.00 92.31 72 ALA A CA 1
ATOM 567 C C . ALA A 1 72 ? 16.596 -4.554 -27.609 1.00 92.31 72 ALA A C 1
ATOM 569 O O . ALA A 1 72 ? 15.365 -4.572 -27.571 1.00 92.31 72 ALA A O 1
ATOM 570 N N . ASP A 1 73 ? 17.338 -5.601 -27.238 1.00 94.56 73 ASP A N 1
ATOM 571 C CA . ASP A 1 73 ? 16.791 -6.881 -26.776 1.00 94.56 73 ASP A CA 1
ATOM 572 C C . ASP A 1 73 ? 16.789 -7.019 -25.238 1.00 94.56 73 ASP A C 1
ATOM 574 O O . ASP A 1 73 ? 16.385 -8.053 -24.699 1.00 94.56 73 ASP A O 1
ATOM 578 N N . SER A 1 74 ? 17.186 -5.973 -24.502 1.00 94.31 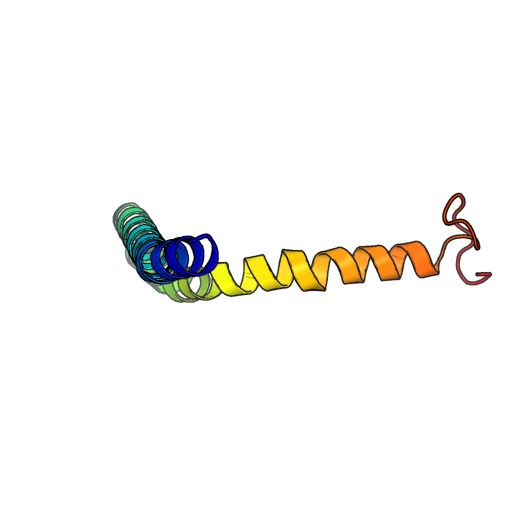74 SER A N 1
ATOM 579 C CA . SER A 1 74 ? 17.263 -5.938 -23.032 1.00 94.31 74 SER A CA 1
ATOM 580 C C . SER A 1 74 ? 18.153 -7.030 -22.413 1.00 94.31 74 SER A C 1
ATOM 582 O O . SER A 1 74 ? 17.867 -7.529 -21.316 1.00 94.31 74 SER A O 1
ATOM 584 N N . THR A 1 75 ? 19.237 -7.402 -23.094 1.00 94.94 75 THR A N 1
ATOM 585 C CA . THR A 1 75 ? 20.216 -8.413 -22.674 1.00 94.94 75 THR A CA 1
ATOM 586 C C . THR A 1 75 ? 21.477 -7.814 -22.053 1.00 94.94 75 THR A C 1
ATOM 588 O O . THR A 1 75 ? 21.957 -8.337 -21.042 1.00 94.94 75 THR A O 1
ATOM 591 N N . GLU A 1 76 ? 21.960 -6.684 -22.568 1.00 94.56 76 GLU A N 1
ATOM 592 C CA . GLU A 1 76 ? 23.164 -5.999 -22.087 1.00 94.56 76 GLU A CA 1
ATOM 593 C C . GLU A 1 76 ? 22.858 -4.555 -21.670 1.00 94.56 76 GLU A C 1
ATOM 595 O O . GLU A 1 76 ? 21.910 -3.933 -22.139 1.00 94.56 76 GLU A O 1
ATOM 600 N N . TYR A 1 77 ? 23.640 -4.008 -20.737 1.00 95.81 77 TYR A N 1
ATOM 601 C CA . TYR A 1 77 ? 23.522 -2.606 -20.331 1.00 95.81 77 TYR A CA 1
ATOM 602 C C . TYR A 1 77 ? 24.385 -1.731 -21.244 1.00 95.81 77 TYR A C 1
ATOM 604 O O . TYR A 1 77 ? 25.602 -1.911 -21.276 1.00 95.81 77 TYR A O 1
ATOM 612 N N . VAL A 1 78 ? 23.773 -0.760 -21.923 1.00 96.44 78 VAL A N 1
ATOM 613 C CA . VAL A 1 78 ? 24.447 0.141 -22.881 1.00 96.44 78 VAL A CA 1
ATOM 614 C C . VAL A 1 78 ? 24.455 1.604 -22.427 1.00 96.44 78 VAL A C 1
ATOM 616 O O . VAL A 1 78 ? 25.003 2.473 -23.095 1.00 96.44 78 VAL A O 1
ATOM 619 N N . GLY A 1 79 ? 23.878 1.916 -21.264 1.00 93.75 79 GLY A N 1
ATOM 620 C CA . GLY A 1 79 ? 23.828 3.289 -20.771 1.00 93.75 79 GLY A CA 1
ATOM 621 C C . GLY A 1 79 ? 22.900 4.152 -21.624 1.00 93.75 79 GLY A C 1
ATOM 622 O O . GLY A 1 79 ? 21.715 3.864 -21.708 1.00 93.75 79 GLY A O 1
ATOM 623 N N . LEU A 1 80 ? 23.411 5.240 -22.202 1.00 92.62 80 LEU A N 1
ATOM 624 C CA . LEU A 1 80 ? 22.607 6.183 -22.996 1.00 92.62 80 LEU A CA 1
ATOM 625 C C . LEU A 1 80 ? 22.589 5.862 -24.501 1.00 92.62 80 LEU A C 1
ATOM 627 O O . LEU A 1 80 ? 22.049 6.654 -25.268 1.00 92.62 80 LEU A O 1
ATOM 631 N N . ASP A 1 81 ? 23.154 4.721 -24.900 1.00 90.31 81 ASP A N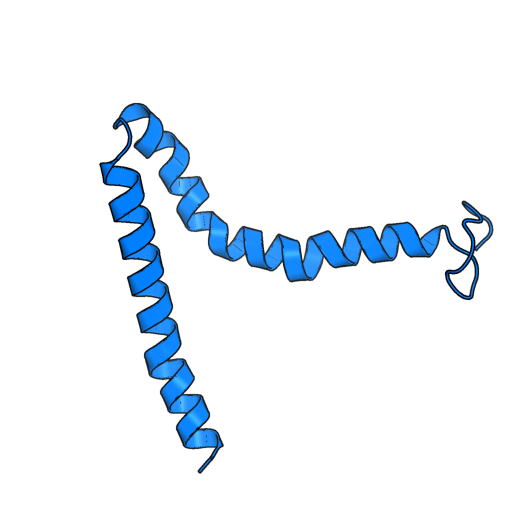 1
ATOM 632 C CA . ASP A 1 81 ? 23.327 4.319 -26.303 1.00 90.31 81 ASP A CA 1
ATOM 633 C C . ASP A 1 81 ? 22.222 3.356 -26.805 1.00 90.31 81 ASP A C 1
ATOM 635 O O . ASP A 1 81 ? 22.442 2.617 -27.763 1.00 90.31 81 ASP A O 1
ATOM 639 N N . ASN A 1 82 ? 21.058 3.335 -26.138 1.00 78.94 82 ASN A N 1
ATOM 640 C CA . ASN A 1 82 ? 19.870 2.548 -26.518 1.00 78.94 82 ASN A CA 1
ATOM 641 C C . ASN A 1 82 ? 19.116 3.168 -27.705 1.00 78.94 82 ASN A C 1
ATOM 643 O O . ASN A 1 82 ? 18.877 4.399 -27.664 1.00 78.94 82 ASN A O 1
#

Foldseek 3Di:
DVVVVVVVCCVPVVVVVVVVLVVVLVVVLVVDDPVVSVVCVVVSVCVVVVVCCCVVPVVVVVVVVQQCQAPPVSPGGNGNPD

pLDDT: mean 95.41, std 3.61, range [73.44, 98.38]